Protein AF-A0A7V3CWV6-F1 (afdb_monomer_lite)

Structure (mmCIF, N/CA/C/O backbone):
data_AF-A0A7V3CWV6-F1
#
_entry.id   AF-A0A7V3CWV6-F1
#
loop_
_atom_site.group_PDB
_atom_site.id
_atom_site.type_symbol
_atom_site.label_atom_id
_atom_site.label_alt_id
_atom_site.label_comp_id
_atom_site.label_asym_id
_atom_site.label_entity_id
_atom_site.label_seq_id
_atom_site.pdbx_PDB_ins_code
_atom_site.Cartn_x
_atom_site.Cartn_y
_atom_site.Cartn_z
_atom_site.occupancy
_atom_site.B_iso_or_equiv
_atom_site.auth_seq_id
_atom_site.auth_comp_id
_atom_site.auth_asym_id
_atom_site.auth_atom_id
_atom_site.pdbx_PDB_model_num
ATOM 1 N N . MET A 1 1 ? 64.784 -1.567 -87.721 1.00 56.53 1 MET A N 1
ATOM 2 C CA . MET A 1 1 ? 63.559 -1.053 -87.081 1.00 56.53 1 MET A CA 1
ATOM 3 C C . MET A 1 1 ? 63.500 0.438 -87.357 1.00 56.53 1 MET A C 1
ATOM 5 O O . MET A 1 1 ? 64.449 1.144 -87.035 1.00 56.53 1 MET A O 1
ATOM 9 N N . THR A 1 2 ? 62.492 0.888 -88.091 1.00 73.44 2 THR A N 1
ATOM 10 C CA . THR A 1 2 ? 62.389 2.270 -88.594 1.00 73.44 2 THR A CA 1
ATOM 11 C C . THR A 1 2 ? 61.976 3.202 -87.450 1.00 73.44 2 THR A C 1
ATOM 13 O O . THR A 1 2 ? 61.124 2.817 -86.656 1.00 73.44 2 THR A O 1
ATOM 16 N N . LYS A 1 3 ? 62.540 4.421 -87.343 1.00 75.94 3 LYS A N 1
ATOM 17 C CA . LYS A 1 3 ? 62.221 5.402 -86.268 1.00 75.94 3 LYS A CA 1
ATOM 18 C C . LYS A 1 3 ? 60.712 5.566 -86.016 1.00 75.94 3 LYS A C 1
ATOM 20 O O . LYS A 1 3 ? 60.284 5.660 -84.873 1.00 75.94 3 LYS A O 1
ATOM 25 N N . PHE A 1 4 ? 59.925 5.498 -87.084 1.00 79.19 4 PHE A N 1
ATOM 26 C CA . PHE A 1 4 ? 58.465 5.544 -87.068 1.00 79.19 4 PHE A CA 1
ATOM 27 C C . PHE A 1 4 ? 57.796 4.430 -86.231 1.00 79.19 4 PHE A C 1
ATOM 29 O O . PHE A 1 4 ? 56.793 4.665 -85.563 1.00 79.19 4 PHE A O 1
ATOM 36 N N . GLU A 1 5 ? 58.351 3.215 -86.220 1.00 80.38 5 GLU A N 1
ATOM 37 C CA . GLU A 1 5 ? 57.793 2.086 -85.458 1.00 80.38 5 GLU A CA 1
ATOM 38 C C . GLU A 1 5 ? 58.027 2.228 -83.951 1.00 80.38 5 GLU A C 1
ATOM 40 O O . GLU A 1 5 ? 57.215 1.764 -83.152 1.00 80.38 5 GLU A O 1
ATOM 45 N N . VAL A 1 6 ? 59.141 2.850 -83.556 1.00 81.88 6 VAL A N 1
ATOM 46 C CA . VAL A 1 6 ? 59.466 3.102 -82.145 1.00 81.88 6 VAL A CA 1
ATOM 47 C C . VAL A 1 6 ? 58.524 4.163 -81.585 1.00 81.88 6 VAL A C 1
ATOM 49 O O . VAL A 1 6 ? 57.912 3.946 -80.545 1.00 81.88 6 VAL A O 1
ATOM 52 N N . GLU A 1 7 ? 58.310 5.244 -82.332 1.00 84.00 7 GLU A N 1
ATOM 53 C CA . GLU A 1 7 ? 57.416 6.336 -81.943 1.00 84.00 7 GLU A CA 1
ATOM 54 C C . GLU A 1 7 ? 55.949 5.877 -81.822 1.00 84.00 7 GLU A C 1
ATOM 56 O O . GLU A 1 7 ? 55.270 6.202 -80.846 1.00 84.00 7 GLU A O 1
ATOM 61 N N . GLN A 1 8 ? 55.473 5.014 -82.733 1.00 87.00 8 GLN A N 1
ATOM 62 C CA . GLN A 1 8 ? 54.153 4.383 -82.593 1.00 87.00 8 GLN A CA 1
ATOM 63 C C . GLN A 1 8 ? 54.043 3.485 -81.354 1.00 87.00 8 GLN A C 1
ATOM 65 O O . GLN A 1 8 ? 53.013 3.487 -80.675 1.00 87.00 8 GLN A O 1
ATOM 70 N N . LYS A 1 9 ? 55.079 2.694 -81.052 1.00 85.19 9 LYS A N 1
ATOM 71 C CA . LYS A 1 9 ? 55.080 1.814 -79.874 1.00 85.19 9 LYS A CA 1
ATOM 72 C C . LYS A 1 9 ? 55.099 2.615 -78.577 1.00 85.19 9 LYS A C 1
ATOM 74 O O . LYS A 1 9 ? 54.356 2.276 -77.661 1.00 85.19 9 LYS A O 1
ATOM 79 N N . GLU A 1 10 ? 55.874 3.691 -78.515 1.00 87.94 10 GLU A N 1
ATOM 80 C CA . GLU A 1 10 ? 55.900 4.603 -77.368 1.00 87.94 10 GLU A CA 1
ATOM 81 C C . GLU A 1 10 ? 54.558 5.316 -77.170 1.00 87.94 10 GLU A C 1
ATOM 83 O O . GLU A 1 10 ? 54.063 5.391 -76.044 1.00 87.94 10 GLU A O 1
ATOM 88 N N . GLY A 1 11 ? 53.922 5.775 -78.253 1.00 86.56 11 GLY A N 1
ATOM 89 C CA . GLY A 1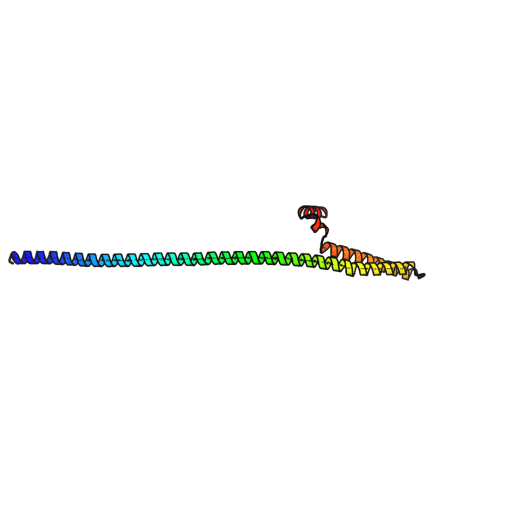 11 ? 52.571 6.339 -78.204 1.00 86.56 11 GLY A CA 1
ATOM 90 C C . GLY A 1 11 ? 51.538 5.333 -77.690 1.00 86.56 11 GLY A C 1
ATOM 91 O O . GLY A 1 11 ? 50.720 5.662 -76.832 1.00 86.56 11 GLY A O 1
ATOM 92 N N . ARG A 1 12 ? 51.621 4.076 -78.141 1.00 88.81 12 ARG A N 1
ATOM 93 C CA . ARG A 1 12 ? 50.729 2.997 -77.699 1.00 88.81 12 ARG A CA 1
ATOM 94 C C . ARG A 1 12 ? 50.952 2.610 -76.235 1.00 88.81 12 ARG A C 1
ATOM 96 O O . ARG A 1 12 ? 49.977 2.370 -75.536 1.00 88.81 12 ARG A O 1
ATOM 103 N N . ILE A 1 13 ? 52.194 2.590 -75.748 1.00 88.31 13 ILE A N 1
ATOM 104 C CA . ILE A 1 13 ? 52.500 2.349 -74.326 1.00 88.31 13 ILE A CA 1
ATOM 105 C C . ILE A 1 13 ? 51.919 3.468 -73.457 1.00 88.31 13 ILE A C 1
ATOM 107 O O . ILE A 1 13 ? 51.239 3.180 -72.477 1.00 88.31 13 ILE A O 1
ATOM 111 N N . LYS A 1 14 ? 52.103 4.734 -73.852 1.00 89.38 14 LYS A N 1
ATOM 112 C CA . LYS A 1 14 ? 51.522 5.883 -73.138 1.00 89.38 14 LYS A CA 1
ATOM 113 C C . LYS A 1 14 ? 49.993 5.839 -73.117 1.00 89.38 14 LYS A C 1
ATOM 115 O O . LYS A 1 14 ? 49.391 6.143 -72.089 1.00 89.38 14 LYS A O 1
ATOM 120 N N . LEU A 1 15 ? 49.368 5.435 -74.224 1.00 87.81 15 LEU A N 1
ATOM 121 C CA . LEU A 1 15 ? 47.918 5.261 -74.297 1.00 87.81 15 LEU A CA 1
ATOM 122 C C . LEU A 1 15 ? 47.442 4.149 -73.352 1.00 87.81 15 LEU A C 1
ATOM 124 O O . LEU A 1 15 ? 46.548 4.381 -72.546 1.00 87.81 15 LEU A O 1
ATOM 128 N N . LEU A 1 16 ? 48.098 2.985 -73.379 1.00 88.31 16 LEU A N 1
ATOM 129 C CA . LEU A 1 16 ? 47.789 1.861 -72.489 1.00 88.31 16 LEU A CA 1
ATOM 130 C C . LEU A 1 16 ? 47.987 2.223 -71.007 1.00 88.31 16 LEU A C 1
ATOM 132 O O . LEU A 1 16 ? 47.192 1.826 -70.156 1.00 88.31 16 LEU A O 1
ATOM 136 N N . GLU A 1 17 ? 49.020 3.001 -70.673 1.00 92.00 17 GLU A N 1
ATOM 137 C CA . GLU A 1 17 ? 49.220 3.525 -69.317 1.00 92.00 17 GLU A CA 1
ATOM 138 C C . GLU A 1 17 ? 48.115 4.505 -68.905 1.00 92.00 17 GLU A C 1
ATOM 140 O O . GLU A 1 17 ? 47.678 4.488 -67.752 1.00 92.00 17 GLU A O 1
ATOM 145 N N . SER A 1 18 ? 47.643 5.342 -69.831 1.00 85.50 18 SER A N 1
ATOM 146 C CA . SER A 1 18 ? 46.533 6.267 -69.595 1.00 85.50 18 SER A CA 1
ATOM 147 C C . SER A 1 18 ? 45.212 5.523 -69.379 1.00 85.50 18 SER A C 1
ATOM 149 O O . SER A 1 18 ? 44.522 5.811 -68.402 1.00 85.50 18 SER A O 1
ATOM 151 N N . GLU A 1 19 ? 44.896 4.524 -70.207 1.00 90.25 19 GLU A N 1
ATOM 152 C CA . GLU A 1 19 ? 43.710 3.665 -70.065 1.00 90.25 19 GLU A CA 1
ATOM 153 C C . GLU A 1 19 ? 43.731 2.869 -68.754 1.00 90.25 19 GLU A C 1
ATOM 155 O O . GLU A 1 19 ? 42.720 2.781 -68.051 1.00 90.25 19 GLU A O 1
ATOM 160 N N . LYS A 1 20 ? 44.899 2.337 -68.368 1.00 88.81 20 LYS A N 1
ATOM 161 C CA . LYS A 1 20 ? 45.067 1.626 -67.094 1.00 88.81 20 LYS A CA 1
ATOM 162 C C . LYS A 1 20 ? 44.853 2.552 -65.895 1.00 88.81 20 LYS A C 1
ATOM 164 O O . LYS A 1 20 ? 44.194 2.151 -64.940 1.00 88.81 20 LYS A O 1
ATOM 169 N N . LYS A 1 21 ? 45.367 3.789 -65.940 1.00 88.56 21 LYS A N 1
ATOM 170 C CA . LYS A 1 21 ? 45.137 4.806 -64.894 1.00 88.56 21 LYS A CA 1
ATOM 171 C C . LYS A 1 21 ? 43.665 5.206 -64.797 1.00 88.56 21 LYS A C 1
ATOM 173 O O . LYS A 1 21 ? 43.158 5.307 -63.686 1.00 88.56 21 LYS A O 1
ATOM 178 N N . LEU A 1 22 ? 42.986 5.387 -65.932 1.00 86.31 22 LEU A N 1
ATOM 179 C CA . LEU A 1 22 ? 41.543 5.650 -65.990 1.00 86.31 22 LEU A CA 1
ATOM 180 C C . LEU A 1 22 ? 40.743 4.503 -65.355 1.00 86.31 22 LEU A C 1
ATOM 182 O O . LEU A 1 22 ? 39.957 4.736 -64.442 1.00 86.31 22 LEU A O 1
ATOM 186 N N . THR A 1 23 ? 41.027 3.258 -65.746 1.00 87.88 23 THR A N 1
ATOM 187 C CA . THR A 1 23 ? 40.350 2.060 -65.216 1.00 87.88 23 THR A CA 1
ATOM 188 C C . THR A 1 23 ? 40.598 1.872 -63.714 1.00 87.88 23 THR A C 1
ATOM 190 O O . THR A 1 23 ? 39.684 1.529 -62.963 1.00 87.88 23 THR A O 1
ATOM 193 N N . GLN A 1 24 ? 41.827 2.126 -63.250 1.00 90.62 24 GLN A N 1
ATOM 194 C CA . GLN A 1 24 ? 42.175 2.056 -61.829 1.00 90.62 24 GLN A CA 1
ATOM 195 C C . GLN A 1 24 ? 41.451 3.144 -61.021 1.00 90.62 24 GLN A C 1
ATOM 197 O O . GLN A 1 24 ? 40.858 2.842 -59.989 1.00 90.62 24 GLN A O 1
ATOM 202 N N . ALA A 1 25 ? 41.428 4.385 -61.518 1.00 85.56 25 ALA A N 1
ATOM 203 C CA . ALA A 1 25 ? 40.733 5.492 -60.864 1.00 85.56 25 ALA A CA 1
ATOM 204 C C . ALA A 1 25 ? 39.212 5.261 -60.778 1.00 85.56 25 ALA A C 1
ATOM 206 O O . ALA A 1 25 ? 38.580 5.616 -59.782 1.00 85.56 25 ALA A O 1
ATOM 207 N N . GLU A 1 26 ? 38.605 4.631 -61.787 1.00 90.56 26 GLU A N 1
ATOM 208 C CA . GLU A 1 26 ? 37.196 4.222 -61.744 1.00 90.56 26 GLU A CA 1
ATOM 209 C C . GLU A 1 26 ? 36.929 3.124 -60.705 1.00 90.56 26 GLU A C 1
ATOM 211 O O . GLU A 1 26 ? 35.916 3.172 -59.998 1.00 90.56 26 GLU A O 1
ATOM 216 N N . ALA A 1 27 ? 37.828 2.142 -60.588 1.00 87.75 27 ALA A N 1
ATOM 217 C CA . ALA A 1 27 ? 37.732 1.087 -59.582 1.00 87.75 27 ALA A CA 1
ATOM 218 C C . ALA A 1 27 ? 37.848 1.650 -58.155 1.00 87.75 27 ALA A C 1
ATOM 220 O O . ALA A 1 27 ? 37.040 1.297 -57.289 1.00 87.75 27 ALA A O 1
ATOM 221 N N . ASP A 1 28 ? 38.784 2.575 -57.931 1.00 89.50 28 ASP A N 1
ATOM 222 C CA . ASP A 1 28 ? 38.990 3.236 -56.640 1.00 89.50 28 ASP A CA 1
ATOM 223 C C . ASP A 1 28 ? 37.783 4.113 -56.261 1.00 89.50 28 ASP A C 1
ATOM 225 O O . ASP A 1 28 ? 37.298 4.046 -55.130 1.00 89.50 28 ASP A O 1
ATOM 229 N N . ASN A 1 29 ? 37.204 4.851 -57.217 1.00 89.31 29 ASN A N 1
ATOM 230 C CA . ASN A 1 29 ? 35.975 5.624 -56.998 1.00 89.31 29 ASN A CA 1
ATOM 231 C C . ASN A 1 29 ? 34.772 4.737 -56.636 1.00 89.31 29 ASN A C 1
ATOM 233 O O . ASN A 1 29 ? 34.022 5.062 -55.712 1.00 89.31 29 ASN A O 1
ATOM 237 N N . LYS A 1 30 ? 34.594 3.587 -57.304 1.00 92.25 30 LYS A N 1
ATOM 238 C CA . LYS A 1 30 ? 33.543 2.612 -56.950 1.00 92.25 30 LYS A CA 1
ATOM 239 C C . LYS A 1 30 ? 33.761 2.021 -55.554 1.00 92.25 30 LYS A C 1
ATOM 241 O O . LYS A 1 30 ? 32.799 1.835 -54.806 1.00 92.25 30 LYS A O 1
ATOM 246 N N . ALA A 1 31 ? 35.011 1.740 -55.182 1.00 90.00 31 ALA A N 1
ATOM 247 C CA . ALA A 1 31 ? 35.351 1.251 -53.848 1.00 90.00 31 ALA A CA 1
ATOM 248 C C . ALA A 1 31 ? 35.077 2.306 -52.760 1.00 90.00 31 ALA A C 1
ATOM 250 O O . ALA A 1 31 ? 34.498 1.968 -51.724 1.00 90.00 31 ALA A O 1
ATOM 251 N N . LEU A 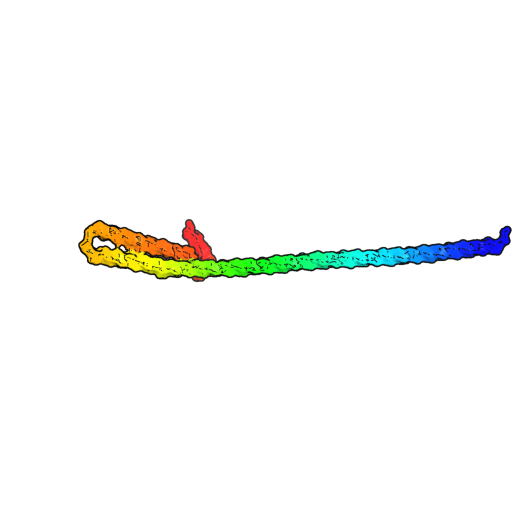1 32 ? 35.420 3.575 -53.014 1.00 89.69 32 LEU A N 1
ATOM 252 C CA . LEU A 1 32 ? 35.107 4.704 -52.133 1.00 89.69 32 LEU A CA 1
ATOM 253 C C . LEU A 1 32 ? 33.593 4.863 -51.944 1.00 89.69 32 LEU A C 1
ATOM 255 O O . LEU A 1 32 ? 33.126 4.909 -50.806 1.00 89.69 32 LEU A O 1
ATOM 259 N N . GLN A 1 33 ? 32.815 4.858 -53.033 1.00 92.00 33 GLN A N 1
ATOM 260 C CA . GLN A 1 33 ? 31.350 4.942 -52.968 1.00 92.00 33 GLN A CA 1
ATOM 261 C C . GLN A 1 33 ? 30.738 3.794 -52.154 1.00 92.00 33 GLN A C 1
ATOM 263 O O . GLN A 1 33 ? 29.902 4.033 -51.283 1.00 92.00 33 GLN A O 1
ATOM 268 N N . ARG A 1 34 ? 31.188 2.550 -52.374 1.00 92.69 34 ARG A N 1
ATOM 269 C CA . ARG A 1 34 ? 30.721 1.383 -51.609 1.00 92.69 34 ARG A CA 1
ATOM 270 C C . ARG A 1 34 ? 30.994 1.535 -50.111 1.00 92.69 34 ARG A C 1
ATOM 272 O O . ARG A 1 34 ? 30.104 1.281 -49.303 1.00 92.69 34 ARG A O 1
ATOM 279 N N . ASN A 1 35 ? 32.203 1.945 -49.732 1.00 93.94 35 ASN A N 1
ATOM 280 C CA . ASN A 1 35 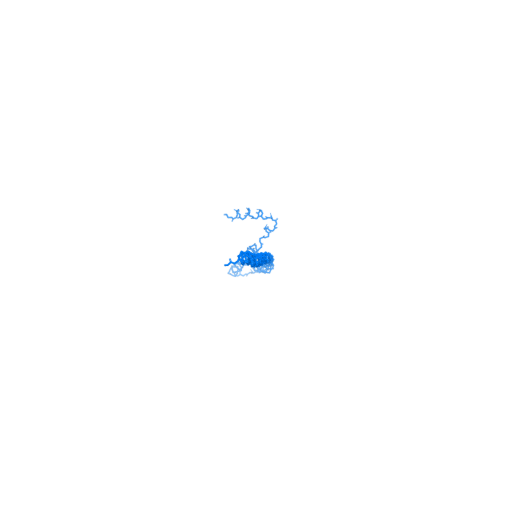? 32.579 2.081 -48.324 1.00 93.94 35 ASN A CA 1
ATOM 281 C C . ASN A 1 35 ? 31.798 3.211 -47.631 1.00 93.94 35 ASN A C 1
ATOM 283 O O . ASN A 1 35 ? 31.387 3.039 -46.485 1.00 93.94 35 ASN A O 1
ATOM 287 N N . ILE A 1 36 ? 31.532 4.322 -48.331 1.00 96.19 36 ILE A N 1
ATOM 288 C CA . ILE A 1 36 ? 30.673 5.405 -47.826 1.00 96.19 36 ILE A CA 1
ATOM 289 C C . ILE A 1 36 ? 29.256 4.885 -47.557 1.00 96.19 36 ILE A C 1
ATOM 291 O O . ILE A 1 36 ? 28.716 5.125 -46.479 1.00 96.19 36 ILE A O 1
ATOM 295 N N . ILE A 1 37 ? 28.670 4.129 -48.492 1.00 96.25 37 ILE A N 1
ATOM 296 C CA . ILE A 1 37 ? 27.326 3.553 -48.326 1.00 96.25 37 ILE A CA 1
ATOM 297 C C . ILE A 1 37 ? 27.283 2.601 -47.124 1.00 96.25 37 ILE A C 1
ATOM 299 O O . ILE A 1 37 ? 26.380 2.706 -46.296 1.00 96.25 37 ILE A O 1
ATOM 303 N N . ILE A 1 38 ? 28.270 1.710 -46.986 1.00 97.06 38 ILE A N 1
ATOM 304 C CA . ILE A 1 38 ? 28.362 0.794 -45.839 1.00 97.06 38 ILE A CA 1
ATOM 305 C C . ILE A 1 38 ? 28.482 1.582 -44.529 1.00 97.06 38 ILE A C 1
ATOM 307 O O . ILE A 1 38 ? 27.768 1.287 -43.573 1.00 97.06 38 ILE A O 1
ATOM 311 N N . GLY A 1 39 ? 29.331 2.613 -44.488 1.00 96.44 39 GLY A N 1
ATOM 312 C CA . GLY A 1 39 ? 29.482 3.476 -43.318 1.00 96.44 39 GLY A CA 1
ATOM 313 C C . GLY A 1 39 ? 28.172 4.160 -42.921 1.00 96.44 39 GLY A C 1
ATOM 314 O O . GLY A 1 39 ? 27.782 4.107 -41.756 1.00 96.44 39 GLY A O 1
ATOM 315 N N . LEU A 1 40 ? 27.446 4.732 -43.887 1.00 97.44 40 LEU A N 1
ATOM 316 C CA . LEU A 1 40 ? 26.140 5.356 -43.645 1.00 97.44 40 LEU A CA 1
ATOM 317 C C . LEU A 1 40 ? 25.110 4.350 -43.119 1.00 97.44 40 LEU A C 1
ATOM 319 O O . LEU A 1 40 ? 24.398 4.655 -42.164 1.00 97.44 40 LEU A O 1
ATOM 323 N N . LEU A 1 41 ? 25.060 3.140 -43.685 1.00 97.62 41 LEU A N 1
ATOM 324 C CA . LEU A 1 41 ? 24.168 2.079 -43.209 1.00 97.62 41 LEU A CA 1
ATOM 325 C C . LEU A 1 41 ? 24.472 1.681 -41.761 1.00 97.62 41 LEU A C 1
ATOM 327 O O . LEU A 1 41 ? 23.546 1.524 -40.967 1.00 97.62 41 LEU A O 1
ATOM 331 N N . VAL A 1 42 ? 25.752 1.570 -41.395 1.00 97.81 42 VAL A N 1
ATOM 332 C CA . VAL A 1 42 ? 26.170 1.265 -40.018 1.00 97.81 42 VAL A CA 1
ATOM 333 C C . VAL A 1 42 ? 25.753 2.379 -39.057 1.00 97.81 42 VAL A C 1
ATOM 335 O O . VAL A 1 42 ? 25.218 2.090 -37.987 1.00 97.81 42 VAL A O 1
ATOM 338 N N . VAL A 1 43 ? 25.933 3.646 -39.439 1.00 97.81 43 VAL A N 1
ATOM 339 C CA . VAL A 1 43 ? 25.525 4.796 -38.614 1.00 97.81 43 VAL A CA 1
ATOM 340 C C . VAL A 1 43 ? 24.008 4.825 -38.416 1.00 97.81 43 VAL A C 1
ATOM 342 O O . VAL A 1 43 ? 23.542 5.004 -37.290 1.00 97.81 43 VAL A O 1
ATOM 345 N N . ILE A 1 44 ? 23.228 4.594 -39.476 1.00 98.00 44 ILE A N 1
ATOM 346 C CA . ILE A 1 44 ? 21.761 4.538 -39.399 1.00 98.00 44 ILE A CA 1
ATOM 347 C C . ILE A 1 44 ? 21.312 3.376 -38.506 1.00 98.00 44 ILE A C 1
ATOM 349 O O . ILE A 1 44 ? 20.461 3.566 -37.636 1.00 98.00 44 ILE A O 1
ATOM 353 N N . ALA A 1 45 ? 21.902 2.190 -38.672 1.00 97.56 45 ALA A N 1
ATOM 354 C CA . ALA A 1 45 ? 21.586 1.026 -37.851 1.00 97.56 45 ALA A CA 1
ATOM 355 C C . ALA A 1 45 ? 21.910 1.269 -36.367 1.00 97.56 45 ALA A C 1
ATOM 357 O O . ALA A 1 45 ? 21.094 0.951 -35.501 1.00 97.56 45 ALA A O 1
ATOM 358 N N . ALA A 1 46 ? 23.056 1.887 -36.068 1.00 97.38 46 ALA A N 1
ATOM 359 C CA . ALA A 1 46 ? 23.442 2.247 -34.706 1.00 97.38 46 ALA A CA 1
ATOM 360 C C . ALA A 1 46 ? 22.486 3.283 -34.091 1.00 97.38 46 ALA A C 1
ATOM 362 O O . ALA A 1 46 ? 22.056 3.121 -32.948 1.00 97.38 46 ALA A O 1
ATOM 363 N N . ALA A 1 47 ? 22.096 4.310 -34.852 1.00 97.19 47 ALA A N 1
ATOM 364 C CA . ALA A 1 47 ? 21.127 5.310 -34.410 1.00 97.19 47 ALA A CA 1
ATOM 365 C C . ALA A 1 47 ? 19.750 4.686 -34.132 1.00 97.19 47 ALA A C 1
ATOM 367 O O . ALA A 1 47 ? 19.137 4.970 -33.101 1.00 97.19 47 ALA A O 1
ATOM 368 N N . PHE A 1 48 ? 19.288 3.788 -35.007 1.00 97.19 48 PHE A N 1
ATOM 369 C CA . PHE A 1 48 ? 18.030 3.068 -34.826 1.00 97.19 48 PHE A CA 1
ATOM 370 C C . PHE A 1 48 ? 18.068 2.147 -33.601 1.00 97.19 48 PHE A C 1
ATOM 372 O O . PHE A 1 48 ? 17.134 2.147 -32.800 1.00 97.19 48 PHE A O 1
ATOM 379 N N . ALA A 1 49 ? 19.164 1.409 -33.405 1.00 96.25 49 ALA A N 1
ATOM 380 C CA . ALA A 1 49 ? 19.358 0.573 -32.225 1.00 96.25 49 ALA A CA 1
ATOM 381 C C . ALA A 1 49 ? 19.352 1.412 -30.936 1.00 96.25 49 ALA A C 1
ATOM 383 O O . ALA A 1 49 ? 18.635 1.080 -29.993 1.00 96.25 49 ALA A O 1
ATOM 384 N N . ALA A 1 50 ? 20.076 2.535 -30.910 1.00 95.75 50 ALA A N 1
ATOM 385 C CA . ALA A 1 50 ? 20.095 3.451 -29.772 1.00 95.75 50 ALA A CA 1
ATOM 386 C C . ALA A 1 50 ? 18.704 4.040 -29.479 1.00 95.75 50 ALA A C 1
ATOM 388 O O . ALA A 1 50 ? 18.280 4.080 -28.322 1.00 95.75 50 ALA A O 1
ATOM 389 N N . TYR A 1 51 ? 17.969 4.448 -30.518 1.00 96.06 51 TYR A N 1
ATOM 390 C CA . TYR A 1 51 ? 16.585 4.911 -30.403 1.00 96.06 51 TYR A CA 1
ATOM 391 C C . TYR A 1 51 ? 15.675 3.828 -29.808 1.00 96.06 51 TYR A C 1
ATOM 393 O O . TYR A 1 51 ? 14.923 4.089 -28.867 1.00 96.06 51 TYR A O 1
ATOM 401 N N . TYR A 1 52 ? 15.779 2.595 -30.305 1.00 95.44 52 TYR A N 1
ATOM 402 C CA . TYR A 1 52 ? 14.964 1.473 -29.850 1.00 95.44 52 TYR A CA 1
ATOM 403 C C . TYR A 1 52 ? 15.264 1.078 -28.394 1.00 95.44 52 TYR A C 1
ATOM 405 O O . TYR A 1 52 ? 14.339 0.819 -27.621 1.00 95.44 52 TYR A O 1
ATOM 413 N N . ILE A 1 53 ? 16.541 1.082 -27.992 1.00 93.62 53 ILE A N 1
ATOM 414 C CA . ILE A 1 53 ? 16.963 0.826 -26.606 1.00 93.62 53 ILE A CA 1
ATOM 415 C C . ILE A 1 53 ? 16.401 1.905 -25.674 1.00 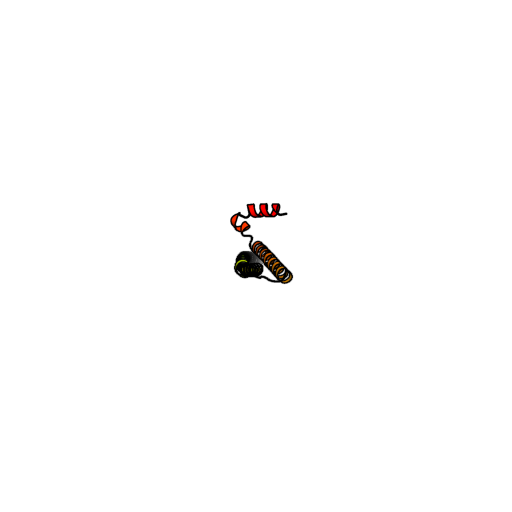93.62 53 ILE A C 1
ATOM 417 O O . ILE A 1 53 ? 15.719 1.573 -24.703 1.00 93.62 53 ILE A O 1
ATOM 421 N N . ARG A 1 54 ? 16.589 3.190 -26.007 1.00 93.50 54 ARG A N 1
ATOM 422 C CA . ARG A 1 54 ? 16.064 4.308 -25.203 1.00 93.50 54 ARG A CA 1
ATOM 423 C C . ARG A 1 54 ? 14.545 4.285 -25.081 1.00 93.50 54 ARG A C 1
ATOM 425 O O . ARG A 1 54 ? 14.008 4.515 -24.001 1.00 93.50 54 ARG A O 1
ATOM 432 N N . SER A 1 55 ? 13.842 3.956 -26.164 1.00 91.88 55 SER A N 1
ATOM 433 C CA . SER A 1 55 ? 12.380 3.846 -26.150 1.00 91.88 55 SER A CA 1
ATOM 434 C C . SER A 1 55 ? 11.887 2.793 -25.146 1.00 91.88 55 SER A C 1
ATOM 436 O O . SER A 1 55 ? 10.870 2.998 -24.482 1.00 91.88 55 SER A O 1
ATOM 438 N N . LYS A 1 56 ? 12.617 1.682 -24.971 1.00 90.75 56 LYS A N 1
ATOM 439 C CA . LYS A 1 56 ? 12.274 0.656 -23.973 1.00 90.75 56 LYS A CA 1
ATOM 440 C C . LYS A 1 56 ? 12.491 1.123 -22.536 1.00 90.75 56 LYS A C 1
ATOM 442 O O . LYS A 1 56 ? 11.693 0.764 -21.674 1.00 90.75 56 LYS A O 1
ATOM 447 N N . GLU A 1 57 ? 13.545 1.886 -22.265 1.00 89.75 57 GLU A N 1
ATOM 448 C CA . GLU A 1 57 ? 13.834 2.389 -20.915 1.00 89.75 57 GLU A CA 1
ATOM 449 C C . GLU A 1 57 ? 12.754 3.355 -20.428 1.00 89.75 57 GLU A C 1
ATOM 451 O O . GLU A 1 57 ? 12.256 3.201 -19.314 1.00 89.75 57 GLU A O 1
ATOM 456 N N . ILE A 1 58 ? 12.309 4.273 -21.291 1.00 89.75 58 ILE A N 1
ATOM 457 C CA . ILE A 1 58 ? 11.250 5.237 -20.957 1.00 89.75 58 ILE A CA 1
ATOM 458 C C . ILE A 1 58 ? 9.947 4.513 -20.596 1.00 89.75 58 ILE A C 1
ATOM 460 O O . ILE A 1 58 ? 9.354 4.797 -19.558 1.00 89.75 58 ILE A O 1
ATOM 464 N N . LYS A 1 59 ? 9.543 3.511 -21.391 1.00 89.62 59 LYS A N 1
ATOM 465 C CA . LYS A 1 59 ? 8.336 2.715 -21.106 1.00 89.62 59 LYS A CA 1
ATOM 466 C C . LYS A 1 59 ? 8.426 1.962 -19.779 1.00 89.62 59 LYS A C 1
ATOM 468 O O . LYS A 1 59 ? 7.430 1.848 -19.074 1.00 89.62 59 LYS A O 1
ATOM 473 N N . LYS A 1 60 ? 9.605 1.439 -19.421 1.00 89.62 60 LYS A N 1
ATOM 474 C CA . LYS A 1 60 ? 9.805 0.761 -18.128 1.00 89.62 60 LYS A CA 1
ATOM 475 C C . LYS A 1 60 ? 9.633 1.722 -16.956 1.00 89.62 60 LYS A C 1
ATOM 477 O O . LYS A 1 60 ? 8.985 1.356 -15.982 1.00 89.62 60 LYS A O 1
ATOM 482 N N . ILE A 1 61 ? 10.194 2.928 -17.061 1.00 89.62 61 ILE A N 1
ATOM 483 C CA . ILE A 1 61 ? 10.069 3.962 -16.027 1.00 89.62 61 ILE A CA 1
ATOM 484 C C . ILE A 1 61 ? 8.603 4.372 -15.868 1.00 89.62 61 ILE A C 1
ATOM 486 O O . ILE A 1 61 ? 8.112 4.438 -14.746 1.00 89.62 61 ILE A O 1
ATOM 490 N N . GLU A 1 62 ? 7.886 4.578 -16.972 1.00 90.88 62 GLU A N 1
ATOM 491 C CA . GLU A 1 62 ? 6.467 4.941 -16.949 1.00 90.88 62 GLU A CA 1
ATOM 492 C C . GLU A 1 62 ? 5.600 3.857 -16.287 1.00 90.88 62 GLU A C 1
ATOM 494 O O . GLU A 1 62 ? 4.794 4.158 -15.406 1.00 90.88 62 GLU A O 1
ATOM 499 N N . ILE A 1 63 ? 5.813 2.583 -16.641 1.00 90.50 63 ILE A N 1
ATOM 500 C CA . ILE A 1 63 ? 5.110 1.451 -16.018 1.00 90.50 63 ILE A CA 1
ATOM 501 C C . ILE A 1 63 ? 5.433 1.363 -14.523 1.00 90.50 63 ILE A C 1
ATOM 503 O O . ILE A 1 63 ? 4.523 1.176 -13.716 1.00 90.50 63 ILE A O 1
ATOM 507 N N . ALA A 1 64 ? 6.705 1.518 -14.142 1.00 89.19 64 ALA A N 1
ATOM 508 C CA . ALA A 1 64 ? 7.120 1.482 -12.743 1.00 89.19 64 ALA A CA 1
ATOM 509 C C . ALA A 1 64 ? 6.454 2.606 -11.932 1.00 89.19 64 ALA A C 1
ATOM 511 O O . ALA A 1 64 ? 5.865 2.335 -10.890 1.00 89.19 64 ALA A O 1
ATOM 512 N N . GLN A 1 65 ? 6.455 3.837 -12.451 1.00 91.25 65 GLN A N 1
ATOM 513 C CA . GLN A 1 65 ? 5.797 4.983 -11.815 1.00 91.25 65 GLN A CA 1
ATOM 514 C C . GLN A 1 65 ? 4.279 4.802 -11.710 1.00 91.25 65 GLN A C 1
ATOM 516 O O . GLN A 1 65 ? 3.674 5.174 -10.704 1.00 91.25 65 GLN A O 1
ATOM 521 N N . HIS A 1 66 ? 3.640 4.246 -12.741 1.00 89.12 66 HIS A N 1
ATOM 522 C CA . HIS A 1 66 ? 2.204 3.986 -12.709 1.00 89.12 66 HIS A CA 1
ATOM 523 C C . HIS A 1 66 ? 1.851 2.906 -11.679 1.00 89.12 66 HIS A C 1
ATOM 525 O O . HIS A 1 66 ? 0.911 3.079 -10.903 1.00 89.12 66 HIS A O 1
ATOM 531 N N . SER A 1 67 ? 2.640 1.829 -11.627 1.00 88.88 67 SER A N 1
ATOM 532 C CA . SER A 1 67 ? 2.494 0.767 -10.630 1.00 88.88 67 SER A CA 1
ATOM 533 C C . SER A 1 67 ? 2.677 1.297 -9.210 1.00 88.88 67 SER A C 1
ATOM 535 O O . SER A 1 67 ? 1.895 0.956 -8.328 1.00 88.88 67 SER A O 1
ATOM 537 N N . GLU A 1 68 ? 3.679 2.149 -8.988 1.00 90.50 68 GLU A N 1
ATOM 538 C CA . GLU A 1 68 ? 3.951 2.755 -7.685 1.00 90.50 68 GLU A CA 1
ATOM 539 C C . GLU A 1 68 ? 2.778 3.630 -7.225 1.00 90.50 68 GLU A C 1
ATOM 541 O O . GLU A 1 68 ? 2.271 3.456 -6.118 1.00 90.50 68 GLU A O 1
ATOM 546 N N . LYS A 1 69 ? 2.266 4.507 -8.100 1.00 90.38 69 LYS A N 1
ATOM 547 C CA . LYS A 1 69 ? 1.087 5.336 -7.801 1.00 90.38 69 LYS A CA 1
ATOM 548 C C . LYS A 1 69 ? -0.134 4.492 -7.459 1.00 90.38 69 LYS A C 1
ATOM 550 O O . LYS A 1 69 ? -0.822 4.779 -6.484 1.00 90.38 69 LYS A O 1
ATOM 555 N N . LEU A 1 70 ? -0.394 3.443 -8.240 1.00 90.25 70 LEU A N 1
ATOM 556 C CA . LEU A 1 70 ? -1.526 2.555 -7.995 1.00 90.25 70 LEU A CA 1
ATOM 557 C C . LEU A 1 70 ? -1.385 1.837 -6.647 1.00 90.25 70 LEU A C 1
ATOM 559 O O . LEU A 1 70 ? -2.361 1.732 -5.905 1.00 90.25 70 LEU A O 1
ATOM 563 N N . GLN A 1 71 ? -0.172 1.397 -6.305 1.00 89.81 71 GLN A N 1
ATOM 564 C CA . GLN A 1 71 ? 0.123 0.769 -5.022 1.00 89.81 71 GLN A CA 1
ATOM 565 C C . GLN A 1 71 ? -0.060 1.742 -3.851 1.00 89.81 71 GLN A C 1
ATOM 567 O O . GLN A 1 71 ? -0.650 1.354 -2.841 1.00 89.81 71 GLN A O 1
ATOM 572 N N . MET A 1 72 ? 0.384 2.997 -3.984 1.00 88.25 72 MET A N 1
ATOM 573 C CA . MET A 1 72 ? 0.163 4.034 -2.968 1.00 88.25 72 MET A CA 1
ATOM 574 C C . MET A 1 72 ? -1.330 4.284 -2.754 1.00 88.25 72 MET A C 1
ATOM 576 O O . MET A 1 72 ? -1.815 4.133 -1.637 1.00 88.25 72 MET A O 1
ATOM 580 N N . THR A 1 73 ? -2.086 4.566 -3.820 1.00 91.31 73 THR A N 1
ATOM 581 C CA . THR A 1 73 ? -3.531 4.827 -3.722 1.00 91.31 73 THR A CA 1
ATOM 582 C C . THR A 1 73 ? -4.297 3.627 -3.166 1.00 91.31 73 THR A C 1
ATOM 584 O O . THR A 1 73 ? -5.221 3.790 -2.370 1.00 91.31 73 THR A O 1
ATOM 587 N N . PHE A 1 74 ? -3.921 2.406 -3.556 1.00 90.88 74 PHE A N 1
ATOM 588 C CA . PHE A 1 74 ? -4.514 1.196 -2.995 1.00 90.88 74 PHE A CA 1
ATOM 589 C C . PHE A 1 74 ? -4.223 1.066 -1.496 1.00 90.88 74 PHE A C 1
ATOM 591 O O . PHE A 1 74 ? -5.138 0.798 -0.721 1.00 90.88 74 PHE A O 1
ATOM 598 N N . SER A 1 75 ? -2.975 1.303 -1.086 1.00 86.56 75 SER A N 1
ATOM 599 C CA . SER A 1 75 ? -2.562 1.231 0.319 1.00 86.56 75 SER A CA 1
ATOM 600 C C . SER A 1 75 ? -3.281 2.280 1.169 1.00 86.56 75 SER A C 1
ATOM 602 O O . SER A 1 75 ? -3.809 1.951 2.226 1.00 86.56 75 SER A O 1
ATOM 604 N N . GLU A 1 76 ? -3.381 3.520 0.687 1.00 89.69 76 GLU A N 1
ATOM 605 C CA . GLU A 1 76 ? -4.133 4.593 1.350 1.00 89.69 76 GLU A CA 1
ATOM 606 C C . GLU A 1 76 ? -5.612 4.238 1.501 1.00 89.69 76 GLU A C 1
ATOM 608 O O . GLU A 1 76 ? -6.192 4.386 2.577 1.00 89.69 76 GLU A O 1
ATOM 613 N N . LYS A 1 77 ? -6.237 3.728 0.434 1.00 89.62 77 LYS A N 1
ATOM 614 C CA . LYS A 1 77 ? -7.639 3.311 0.475 1.00 89.62 77 LYS A CA 1
ATOM 615 C C . LYS A 1 77 ? -7.855 2.167 1.465 1.00 89.62 77 LYS A C 1
ATOM 617 O O . LYS A 1 77 ? -8.827 2.207 2.213 1.00 89.62 77 LYS A O 1
ATOM 622 N N . LEU A 1 78 ? -6.957 1.183 1.485 1.00 90.56 78 LEU A N 1
ATOM 623 C CA . LEU A 1 78 ? -7.020 0.051 2.406 1.00 90.56 78 LEU A CA 1
ATOM 624 C C . LEU A 1 78 ? -6.885 0.506 3.863 1.00 90.56 78 LEU A C 1
ATOM 626 O O . LEU A 1 78 ? -7.673 0.079 4.704 1.00 90.56 78 LEU A O 1
ATOM 630 N N . LEU A 1 79 ? -5.933 1.399 4.152 1.00 85.81 79 LEU A N 1
ATOM 631 C CA . LEU A 1 79 ? -5.751 1.971 5.486 1.00 85.81 79 LEU A CA 1
ATOM 632 C C . LEU A 1 79 ? -7.000 2.726 5.942 1.00 85.81 79 LEU A C 1
ATOM 634 O O . LEU A 1 79 ? -7.505 2.457 7.027 1.00 85.81 79 LEU A O 1
ATOM 638 N N . ASN A 1 80 ? -7.550 3.597 5.092 1.00 85.31 80 ASN A N 1
ATOM 639 C CA . ASN A 1 80 ? -8.773 4.338 5.406 1.00 85.31 80 ASN A CA 1
ATOM 640 C C . ASN A 1 80 ? -9.960 3.399 5.667 1.00 85.31 80 ASN A C 1
ATOM 642 O O . ASN A 1 80 ? -10.678 3.566 6.649 1.00 85.31 80 ASN A O 1
ATOM 646 N N . GLN A 1 81 ? -10.135 2.367 4.837 1.00 90.56 81 GLN A N 1
ATOM 647 C CA . GLN A 1 81 ? -11.176 1.359 5.048 1.00 90.56 81 GLN A CA 1
ATOM 648 C C . GLN A 1 81 ? -10.983 0.603 6.367 1.00 90.56 81 GLN A C 1
ATOM 650 O O . GLN A 1 81 ? -11.953 0.347 7.077 1.00 90.56 81 GLN A O 1
ATOM 655 N N . GLN A 1 82 ? -9.743 0.266 6.719 1.00 87.75 82 GLN A N 1
ATOM 656 C CA . GLN A 1 82 ? -9.440 -0.413 7.974 1.00 87.75 82 GLN A CA 1
ATOM 657 C C . GLN A 1 82 ? -9.684 0.491 9.191 1.00 87.75 82 GLN A C 1
ATOM 659 O O . GLN A 1 82 ? -10.163 0.012 10.219 1.00 87.75 82 GLN A O 1
ATOM 664 N N . GLU A 1 83 ? -9.387 1.788 9.094 1.00 88.31 83 GLU A N 1
ATOM 665 C CA . GLU A 1 83 ? -9.702 2.767 10.140 1.00 88.31 83 GLU A CA 1
ATOM 666 C C . GLU A 1 83 ? -11.210 2.945 10.335 1.00 88.31 83 GLU A C 1
ATOM 668 O O . GLU A 1 83 ? -11.685 2.969 11.475 1.00 88.31 83 GLU A O 1
ATOM 673 N N . ASP A 1 84 ? -11.966 3.043 9.241 1.00 87.56 84 ASP A N 1
ATOM 674 C CA . ASP A 1 84 ? -13.424 3.144 9.286 1.00 87.56 84 ASP A CA 1
ATOM 675 C C . ASP A 1 84 ? -14.047 1.882 9.891 1.00 87.56 84 ASP A C 1
ATOM 677 O O . ASP A 1 84 ? -14.937 1.979 10.739 1.00 87.56 84 ASP A O 1
ATOM 681 N N . GLU A 1 85 ? -13.528 0.704 9.544 1.00 90.94 85 GLU A N 1
ATOM 682 C CA . GLU A 1 85 ? -13.994 -0.561 10.109 1.00 90.94 85 GLU A CA 1
ATOM 683 C C . GLU A 1 85 ? -13.670 -0.673 11.602 1.00 90.94 85 GLU A C 1
ATOM 685 O O . GLU A 1 85 ? -14.533 -1.032 12.402 1.00 90.94 85 GLU A O 1
ATOM 690 N N . ARG A 1 86 ? -12.467 -0.270 12.027 1.00 89.19 86 ARG A N 1
ATOM 691 C CA . ARG A 1 86 ? -12.123 -0.192 13.457 1.00 89.19 86 ARG A CA 1
ATOM 692 C C . ARG A 1 86 ? -13.055 0.744 14.220 1.00 89.19 86 ARG A C 1
ATOM 694 O O . ARG A 1 86 ? -13.480 0.414 15.327 1.00 89.19 86 ARG A O 1
ATOM 701 N N . LYS A 1 87 ? -13.401 1.893 13.631 1.00 87.38 87 LYS A N 1
ATOM 702 C CA . LYS A 1 87 ? -14.363 2.838 14.211 1.00 87.38 87 LYS A CA 1
ATOM 703 C C . LYS A 1 87 ? -15.757 2.217 14.320 1.00 87.38 87 LYS A C 1
ATOM 705 O O . LYS A 1 87 ? -16.406 2.381 15.352 1.00 87.38 87 LYS A O 1
ATOM 710 N N . ARG A 1 88 ? -16.203 1.509 13.278 1.00 90.56 88 ARG A N 1
ATOM 711 C CA . ARG A 1 88 ? -17.493 0.809 13.245 1.00 90.56 88 ARG A CA 1
ATOM 712 C C . ARG A 1 88 ? -17.569 -0.253 14.341 1.00 90.56 88 ARG A C 1
ATOM 714 O O . ARG A 1 88 ? -18.510 -0.228 15.125 1.00 90.56 88 ARG A O 1
ATOM 721 N N . ILE A 1 89 ? -16.552 -1.112 14.450 1.00 91.62 89 ILE A N 1
ATOM 722 C CA . ILE A 1 89 ? -16.479 -2.172 15.467 1.00 91.62 89 ILE A CA 1
ATOM 723 C C . ILE A 1 89 ? -16.462 -1.573 16.878 1.00 91.62 89 ILE A C 1
ATOM 725 O O . ILE A 1 89 ? -17.188 -2.042 17.748 1.00 91.62 89 ILE A O 1
ATOM 729 N N . ALA A 1 90 ? -15.673 -0.522 17.122 1.00 88.69 90 ALA A N 1
ATOM 730 C CA . ALA A 1 90 ? -15.631 0.132 18.431 1.00 88.69 90 ALA A CA 1
ATOM 731 C C . ALA A 1 90 ? -17.006 0.686 18.853 1.00 88.69 90 ALA A C 1
ATOM 733 O O . ALA A 1 90 ? -17.403 0.525 20.008 1.00 88.69 90 ALA A O 1
ATOM 734 N N . ALA A 1 91 ? -17.739 1.305 17.920 1.00 87.25 91 ALA A N 1
ATOM 735 C CA . ALA A 1 91 ? -19.093 1.794 18.170 1.00 87.25 91 ALA A CA 1
ATOM 736 C C . ALA A 1 91 ? -20.075 0.640 18.433 1.00 87.25 91 ALA A C 1
ATOM 738 O O . ALA A 1 91 ? -20.810 0.668 19.414 1.00 87.25 91 ALA A O 1
ATOM 739 N N . GLU A 1 92 ? -20.033 -0.412 17.614 1.00 89.69 92 GLU A N 1
ATOM 740 C CA . GLU A 1 92 ? -20.907 -1.581 17.750 1.00 89.69 92 GLU A CA 1
ATOM 741 C C . GLU A 1 92 ? -20.676 -2.343 19.067 1.00 89.69 92 GLU A C 1
ATOM 743 O O . GLU A 1 92 ? -21.633 -2.786 19.705 1.00 89.69 92 GLU A O 1
ATOM 748 N N . LEU A 1 93 ? -19.424 -2.449 19.522 1.00 89.19 93 LEU A N 1
ATOM 749 C CA . LEU A 1 93 ? -19.084 -3.030 20.824 1.00 89.19 93 LEU A CA 1
ATOM 750 C C . LEU A 1 93 ? -19.638 -2.202 21.987 1.00 89.19 93 LEU A C 1
ATOM 752 O O . LEU A 1 93 ? -20.214 -2.761 22.921 1.00 89.19 93 LEU A O 1
ATOM 756 N N . HIS A 1 94 ? -19.472 -0.878 21.937 1.00 83.94 94 HIS A N 1
ATOM 757 C CA . HIS A 1 94 ? -19.980 0.014 22.976 1.00 83.94 94 HIS A CA 1
ATOM 758 C C . HIS A 1 94 ? -21.512 -0.024 23.051 1.00 83.94 94 HIS A C 1
ATOM 760 O O . HIS A 1 94 ? -22.077 -0.159 24.139 1.00 83.94 94 HIS A O 1
ATOM 766 N N . ASP A 1 95 ? -22.176 0.056 21.899 1.00 84.94 95 ASP A N 1
ATOM 767 C CA . ASP A 1 95 ? -23.627 0.193 21.835 1.00 84.94 95 ASP A CA 1
ATOM 768 C C . ASP A 1 95 ? -24.360 -1.137 22.022 1.00 84.94 95 ASP A C 1
ATOM 770 O O . ASP A 1 95 ? -25.401 -1.150 22.666 1.00 84.94 95 ASP A O 1
ATOM 774 N N . SER A 1 96 ? -23.836 -2.269 21.538 1.00 86.06 96 SER A N 1
ATOM 775 C CA . SER A 1 96 ? -24.495 -3.568 21.750 1.00 86.06 96 SER A CA 1
ATOM 776 C C . SER A 1 96 ? -24.052 -4.232 23.057 1.00 86.06 96 SER A C 1
ATOM 778 O O . SER A 1 96 ? -24.844 -4.395 23.985 1.00 86.06 96 SER A O 1
ATOM 780 N N . LEU A 1 97 ? -22.772 -4.594 23.165 1.00 87.00 97 LEU A N 1
ATOM 781 C CA . LEU A 1 97 ? -22.238 -5.358 24.291 1.00 87.00 97 LEU A CA 1
ATOM 782 C C . LEU A 1 97 ? -22.221 -4.524 25.573 1.00 87.00 97 LEU A C 1
ATOM 784 O O . LEU A 1 97 ? -22.676 -4.993 26.615 1.00 87.00 97 LEU A O 1
ATOM 788 N N . GLY A 1 98 ? -21.740 -3.280 25.492 1.00 85.75 98 GLY A N 1
ATOM 789 C CA . GLY A 1 98 ? -21.663 -2.381 26.643 1.00 85.75 98 GLY A CA 1
ATOM 790 C C . GLY A 1 98 ? -23.034 -2.084 27.256 1.00 85.75 98 GLY A C 1
ATOM 791 O O . GLY A 1 98 ? -23.192 -2.157 28.477 1.00 85.75 98 GLY A O 1
ATOM 792 N N . GLN A 1 99 ? -24.044 -1.807 26.424 1.00 85.62 99 GLN A N 1
ATOM 793 C CA . GLN A 1 99 ? -25.408 -1.546 26.898 1.00 85.62 99 GLN A CA 1
ATOM 794 C C . GLN A 1 99 ? -26.075 -2.806 27.465 1.00 85.62 99 GLN A C 1
ATOM 796 O O . GLN A 1 99 ? -26.667 -2.739 28.543 1.00 85.62 99 GLN A O 1
ATOM 801 N N . ASN A 1 100 ? -25.936 -3.962 26.806 1.00 87.44 100 ASN A N 1
ATOM 802 C CA . ASN A 1 100 ? -26.505 -5.223 27.295 1.00 87.44 100 ASN A CA 1
ATOM 803 C C . ASN A 1 100 ? -25.948 -5.606 28.672 1.00 87.44 100 ASN A C 1
ATOM 805 O O . ASN A 1 100 ? -26.708 -5.959 29.573 1.00 87.44 100 ASN A O 1
ATOM 809 N N . LEU A 1 101 ? -24.633 -5.483 28.867 1.00 90.38 101 LEU A N 1
ATOM 810 C CA .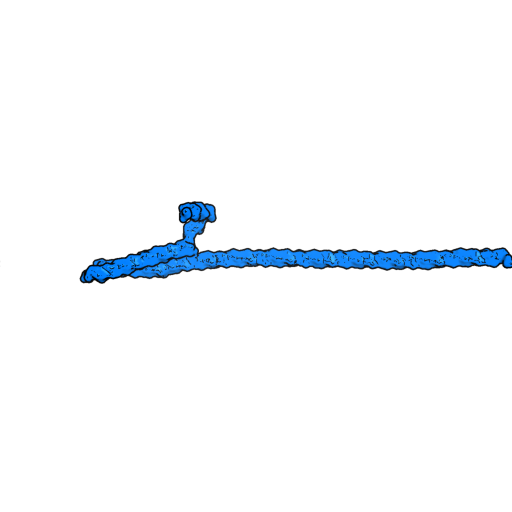 LEU A 1 101 ? -23.999 -5.770 30.155 1.00 90.38 101 LEU A CA 1
ATOM 811 C C . LEU A 1 101 ? -24.436 -4.785 31.248 1.00 90.38 101 LEU A C 1
ATOM 813 O O . LEU A 1 101 ? -24.633 -5.189 32.394 1.00 90.38 101 LEU A O 1
ATOM 817 N N . LEU A 1 102 ? -24.645 -3.511 30.901 1.00 86.19 102 LEU A N 1
ATOM 818 C CA . LEU A 1 102 ? -25.164 -2.512 31.835 1.00 86.19 102 LEU A CA 1
ATOM 819 C C . LEU A 1 102 ? -26.596 -2.838 32.283 1.00 86.19 102 LEU A C 1
ATOM 821 O O . LEU A 1 102 ? -26.908 -2.720 33.468 1.00 86.19 102 LEU A O 1
ATOM 825 N N . ILE A 1 103 ? -27.455 -3.282 31.361 1.00 89.56 103 ILE A N 1
ATOM 826 C CA . ILE A 1 103 ? -28.818 -3.731 31.679 1.00 89.56 103 ILE A CA 1
ATOM 827 C C . ILE A 1 103 ? -28.773 -4.948 32.608 1.00 89.56 103 ILE A C 1
ATOM 829 O O . ILE A 1 103 ? -29.452 -4.946 33.635 1.00 89.56 103 ILE A O 1
ATOM 833 N N . ILE A 1 104 ? -27.938 -5.947 32.296 1.00 89.56 104 ILE A N 1
ATOM 834 C CA . ILE A 1 104 ? -27.758 -7.144 33.131 1.00 89.56 104 ILE A CA 1
ATOM 835 C C . ILE A 1 104 ? -27.320 -6.751 34.545 1.00 89.56 104 ILE A C 1
ATOM 837 O O . ILE A 1 104 ? -27.945 -7.181 35.513 1.00 89.56 104 ILE A O 1
ATOM 841 N N . LYS A 1 105 ? -26.306 -5.886 34.679 1.00 89.81 105 LYS A N 1
ATOM 842 C CA . LYS A 1 105 ? -25.854 -5.370 35.980 1.00 89.81 105 LYS A CA 1
ATOM 843 C C . LYS A 1 105 ? -27.002 -4.713 36.751 1.00 89.81 105 LYS A C 1
ATOM 845 O O . LYS A 1 105 ? -27.217 -5.027 37.916 1.00 89.81 105 LYS A O 1
ATOM 850 N N . ASN A 1 106 ? -27.760 -3.828 36.104 1.00 84.56 106 ASN A N 1
ATOM 851 C CA . ASN A 1 106 ? -28.862 -3.118 36.754 1.00 84.56 106 ASN A CA 1
ATOM 852 C C . ASN A 1 106 ? -29.978 -4.073 37.210 1.00 84.56 106 ASN A C 1
ATOM 854 O O . ASN A 1 106 ? -30.528 -3.891 38.295 1.00 84.56 106 ASN A O 1
ATOM 858 N N . MET A 1 107 ? -30.299 -5.103 36.419 1.00 86.00 107 MET A N 1
ATOM 859 C CA . MET A 1 107 ? -31.259 -6.141 36.816 1.00 86.00 107 MET A CA 1
ATOM 860 C C . MET A 1 107 ? -30.751 -6.951 38.012 1.00 86.00 107 MET A C 1
ATOM 862 O O . MET A 1 107 ? -31.513 -7.191 38.946 1.00 86.00 107 MET A O 1
ATOM 866 N N . LEU A 1 108 ? -29.472 -7.337 38.017 1.00 89.19 108 LEU A N 1
ATOM 867 C CA . LEU A 1 108 ? -28.859 -8.055 39.137 1.00 89.19 108 LEU A CA 1
ATOM 868 C C . LEU A 1 108 ? -28.880 -7.219 40.420 1.00 89.19 108 LEU A C 1
ATOM 870 O O . LEU A 1 108 ? -29.281 -7.721 41.470 1.00 89.19 108 LEU A O 1
ATOM 874 N N . ASP A 1 109 ? -28.527 -5.936 40.336 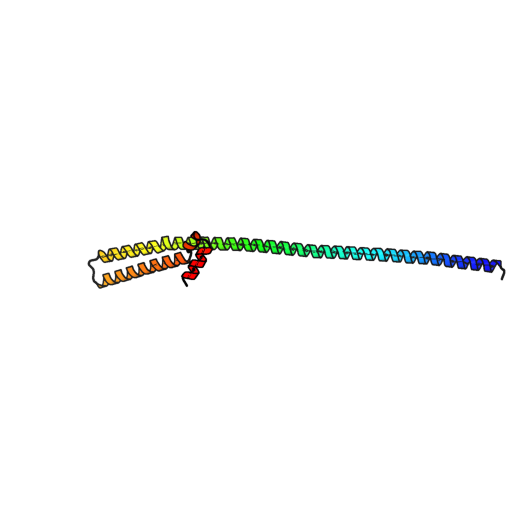1.00 84.19 109 ASP A N 1
ATOM 875 C CA . ASP A 1 109 ? -28.571 -5.024 41.479 1.00 84.19 109 ASP A CA 1
ATOM 876 C C . ASP A 1 109 ? -30.005 -4.860 42.001 1.00 84.19 109 ASP A C 1
ATOM 878 O O . ASP A 1 109 ? -30.227 -4.923 43.211 1.00 84.19 109 ASP A O 1
ATOM 882 N N . TYR A 1 110 ? -30.994 -4.717 41.112 1.00 84.50 110 TYR A N 1
ATOM 883 C CA . TYR A 1 110 ? -32.406 -4.638 41.494 1.00 84.50 110 TYR A CA 1
ATOM 884 C C . TYR A 1 110 ? -32.875 -5.896 42.236 1.00 84.50 110 TYR A C 1
ATOM 886 O O . TYR A 1 110 ? -33.485 -5.792 43.301 1.00 84.50 110 TYR A O 1
ATOM 894 N N . ILE A 1 111 ? -32.559 -7.086 41.717 1.00 84.75 111 ILE A N 1
ATOM 895 C CA . ILE A 1 111 ? -32.914 -8.368 42.344 1.00 84.75 111 ILE A CA 1
ATOM 896 C C . ILE A 1 111 ? -32.234 -8.493 43.719 1.00 84.75 111 ILE A C 1
ATOM 898 O O . ILE A 1 111 ? -32.878 -8.850 44.702 1.00 84.75 111 ILE A O 1
ATOM 902 N N . THR A 1 112 ? -30.962 -8.101 43.821 1.00 84.25 112 THR A N 1
ATOM 903 C CA . THR A 1 112 ? -30.188 -8.131 45.077 1.00 84.25 112 THR A CA 1
ATOM 904 C C . THR A 1 112 ? -30.805 -7.254 46.174 1.00 84.25 112 THR A C 1
ATOM 906 O O . THR A 1 112 ? -30.735 -7.603 47.353 1.00 84.25 112 THR A O 1
ATOM 909 N N . HIS A 1 113 ? -31.410 -6.118 45.805 1.00 80.25 113 HIS A N 1
ATOM 910 C CA . HIS A 1 113 ? -32.034 -5.181 46.749 1.00 80.25 113 HIS A CA 1
ATOM 911 C C . HIS A 1 113 ? -33.517 -5.472 47.032 1.00 80.25 113 HIS A C 1
ATOM 913 O O . HIS A 1 113 ? -34.038 -4.996 48.039 1.00 80.25 113 HIS A O 1
ATOM 919 N N . SER A 1 114 ? -34.204 -6.218 46.162 1.00 77.19 114 SER A N 1
ATOM 920 C CA . SER A 1 114 ? -35.641 -6.519 46.284 1.00 77.19 114 SER A CA 1
ATOM 921 C C . SER A 1 114 ? -35.941 -7.880 46.916 1.00 77.19 114 SER A C 1
ATOM 923 O O . SER A 1 114 ? -37.031 -8.070 47.458 1.00 77.19 114 SER A O 1
ATOM 925 N N . LEU A 1 115 ? -34.994 -8.822 46.894 1.00 73.19 115 LEU A N 1
ATOM 926 C CA . LEU A 1 115 ? -35.179 -10.144 47.487 1.00 73.19 115 LEU A CA 1
ATOM 927 C C . LEU A 1 115 ? -34.939 -10.155 49.003 1.00 73.19 115 LEU A C 1
ATOM 929 O O . LEU A 1 115 ? -33.897 -9.733 49.502 1.00 73.19 115 LEU A O 1
ATOM 933 N N . SER A 1 116 ? -35.890 -10.746 49.730 1.00 67.62 116 SER A N 1
ATOM 934 C CA . SER A 1 116 ? -35.731 -11.189 51.123 1.00 67.62 116 SER A CA 1
ATOM 935 C C . SER A 1 116 ? -35.230 -12.639 51.144 1.00 67.62 116 SER A C 1
ATOM 937 O O . SER A 1 116 ? -35.923 -13.535 51.618 1.00 67.62 116 SER A O 1
ATOM 939 N N . GLU A 1 117 ? -34.075 -12.895 50.530 1.00 67.69 117 GLU A N 1
ATOM 940 C CA . GLU A 1 117 ? -33.526 -14.246 50.351 1.00 67.69 117 GLU A CA 1
ATOM 941 C C . GLU A 1 117 ? -32.324 -14.552 51.253 1.00 67.69 117 GLU A C 1
ATOM 943 O O . GLU A 1 117 ? -31.817 -13.691 51.973 1.00 67.69 117 GLU A O 1
ATOM 948 N N . SER A 1 118 ? -31.883 -15.816 51.232 1.00 72.25 118 SER A N 1
ATOM 949 C CA . SER A 1 118 ? -30.723 -16.286 51.990 1.00 72.25 118 SER A CA 1
ATOM 950 C C . SER A 1 118 ? -29.457 -15.477 51.666 1.00 72.25 118 SER A C 1
ATOM 952 O O . SER A 1 118 ? -29.262 -15.008 50.541 1.00 72.25 118 SER A O 1
ATOM 954 N N . ASN A 1 119 ? -28.547 -15.367 52.642 1.00 78.38 119 ASN A N 1
ATOM 955 C CA . ASN A 1 119 ? -27.244 -14.717 52.445 1.00 78.38 119 ASN A CA 1
ATOM 956 C C . ASN A 1 119 ? -26.445 -15.324 51.273 1.00 78.38 119 ASN A C 1
ATOM 958 O O . ASN A 1 119 ? -25.634 -14.632 50.659 1.00 78.38 119 ASN A O 1
ATOM 962 N N . GLU A 1 120 ? -26.678 -16.596 50.944 1.00 80.31 120 GLU A N 1
ATOM 963 C CA . GLU A 1 120 ? -25.995 -17.289 49.853 1.00 80.31 120 GLU A CA 1
ATOM 964 C C . GLU A 1 120 ? -26.482 -16.818 48.473 1.00 80.31 120 GLU A C 1
ATOM 966 O O . GLU A 1 120 ? -25.649 -16.477 47.630 1.00 80.31 120 GLU A O 1
ATOM 971 N N . THR A 1 121 ? -27.800 -16.678 48.264 1.00 80.62 121 THR A N 1
ATOM 972 C CA . THR A 1 121 ? -28.361 -16.121 47.016 1.00 80.62 121 THR A CA 1
ATOM 973 C C . THR A 1 121 ? -27.855 -14.699 46.783 1.00 80.62 121 THR A C 1
ATOM 975 O O . THR A 1 121 ? -27.409 -14.356 45.686 1.00 80.62 121 THR A O 1
ATOM 978 N N . LYS A 1 122 ? -27.862 -13.871 47.836 1.00 81.31 122 LYS A N 1
ATOM 979 C CA . LYS A 1 122 ? -27.389 -12.484 47.762 1.00 81.31 122 LYS A CA 1
ATOM 980 C C . LYS A 1 122 ? -25.912 -12.411 47.360 1.00 81.31 122 LYS A C 1
ATOM 982 O O . LYS A 1 122 ? -25.558 -11.654 46.460 1.00 81.31 122 LYS A O 1
ATOM 987 N N . SER A 1 123 ? -25.070 -13.268 47.945 1.00 82.00 123 SER A N 1
ATOM 988 C CA . SER A 1 123 ? -23.650 -13.366 47.588 1.00 82.00 123 SER A CA 1
ATOM 989 C C . SER A 1 123 ? -23.429 -13.802 46.132 1.00 82.00 123 SER A C 1
ATOM 991 O O . SER A 1 123 ? -22.513 -13.308 45.473 1.00 82.00 123 SER A O 1
ATOM 993 N N . GLN A 1 124 ? -24.252 -14.711 45.594 1.00 81.12 124 GLN A N 1
ATOM 994 C CA . GLN A 1 124 ? -24.152 -15.114 44.186 1.00 81.12 124 GLN A CA 1
ATOM 995 C C . GLN A 1 124 ? -24.543 -13.985 43.223 1.00 81.12 124 GLN A C 1
ATOM 997 O O . GLN A 1 124 ? -23.863 -13.785 42.214 1.00 81.12 124 GLN A O 1
ATOM 1002 N N . LEU A 1 125 ? -25.583 -13.212 43.543 1.00 86.12 125 LEU A N 1
ATOM 1003 C CA . LEU A 1 125 ? -26.000 -12.065 42.732 1.00 86.12 125 LEU A CA 1
ATOM 1004 C C . LEU A 1 125 ? -24.955 -10.942 42.731 1.00 86.12 125 LEU A C 1
ATOM 1006 O O . LEU A 1 125 ? -24.651 -10.393 41.672 1.00 86.12 125 LEU A O 1
ATOM 1010 N N . GLU A 1 126 ? -24.336 -10.656 43.880 1.00 84.88 126 GLU A N 1
ATOM 1011 C CA . GLU A 1 126 ? -23.226 -9.697 43.975 1.00 84.88 126 GLU A CA 1
ATOM 1012 C C . GLU A 1 126 ? -22.029 -10.127 43.111 1.00 84.88 126 GLU A C 1
ATOM 1014 O O . GLU A 1 126 ? -21.450 -9.304 42.398 1.00 84.88 126 GLU A O 1
ATOM 1019 N N . LYS A 1 127 ? -21.694 -11.427 43.094 1.00 83.88 127 LYS A N 1
ATOM 1020 C CA . LYS A 1 127 ? -20.647 -11.970 42.210 1.00 83.88 127 LYS A CA 1
ATOM 1021 C C . LYS A 1 127 ? -20.989 -11.782 40.732 1.00 83.88 127 LYS A C 1
ATOM 1023 O O . LYS A 1 127 ? -20.121 -11.379 39.961 1.00 83.88 127 LYS A O 1
ATOM 1028 N N . LEU A 1 128 ? -22.232 -12.048 40.327 1.00 86.56 128 LEU A N 1
ATOM 1029 C CA . LEU A 1 128 ? -22.675 -11.836 38.945 1.00 86.56 128 LEU A CA 1
ATOM 1030 C C . LEU A 1 128 ? -22.631 -10.352 38.554 1.00 86.56 128 LEU A C 1
ATOM 1032 O O . LEU A 1 128 ? -22.196 -10.030 37.449 1.00 86.56 128 LEU A O 1
ATOM 1036 N N . SER A 1 129 ? -23.019 -9.448 39.462 1.00 89.75 129 SER A N 1
ATOM 1037 C CA . SER A 1 129 ? -22.948 -7.998 39.231 1.00 89.75 129 SER A CA 1
ATOM 1038 C C . SER A 1 129 ? -21.495 -7.537 39.056 1.00 89.75 129 SER A C 1
ATOM 1040 O O . SER A 1 129 ? -21.187 -6.787 38.127 1.00 89.75 129 SER A O 1
ATOM 1042 N N . ALA A 1 130 ? -20.570 -8.065 39.865 1.00 87.19 130 ALA A N 1
ATOM 1043 C CA . ALA A 1 130 ? -19.138 -7.800 39.724 1.00 87.19 130 ALA A CA 1
ATOM 1044 C C . ALA A 1 130 ? -18.565 -8.315 38.389 1.00 87.19 130 ALA A C 1
ATOM 1046 O O . ALA A 1 130 ? -17.786 -7.613 37.747 1.00 87.19 130 ALA A O 1
ATOM 1047 N N . ILE A 1 131 ? -18.975 -9.506 37.933 1.00 87.69 131 ILE A N 1
ATOM 1048 C CA . ILE A 1 131 ? -18.576 -10.035 36.617 1.00 87.69 131 ILE A CA 1
ATOM 1049 C C . ILE A 1 131 ? -19.091 -9.124 35.497 1.00 87.69 131 ILE A C 1
ATOM 1051 O O . ILE A 1 131 ? -18.314 -8.744 34.625 1.00 87.69 131 ILE A O 1
ATOM 1055 N N . ALA A 1 132 ? -20.363 -8.717 35.543 1.00 89.56 132 ALA A N 1
ATOM 1056 C CA . ALA A 1 132 ? -20.934 -7.810 34.550 1.00 89.56 132 ALA A CA 1
ATOM 1057 C C . ALA A 1 132 ? -20.191 -6.463 34.512 1.00 89.56 132 ALA A C 1
ATOM 1059 O O . ALA A 1 132 ? -19.895 -5.956 33.431 1.00 89.56 132 ALA A O 1
ATOM 1060 N N . LEU A 1 133 ? -19.836 -5.907 35.677 1.00 89.50 133 LEU A N 1
ATOM 1061 C CA . LEU A 1 133 ? -19.034 -4.687 35.780 1.00 89.50 133 LEU A CA 1
ATOM 1062 C C . LEU A 1 133 ? -17.658 -4.849 35.113 1.00 89.50 133 LEU A C 1
ATOM 1064 O O . LEU A 1 133 ? -17.260 -3.993 34.324 1.00 89.50 133 LEU A O 1
ATOM 1068 N N . ASN A 1 134 ? -16.957 -5.948 35.395 1.00 89.44 134 ASN A N 1
ATOM 1069 C CA . ASN A 1 134 ? -15.652 -6.226 34.795 1.00 89.44 134 ASN A CA 1
ATOM 1070 C C . ASN A 1 134 ? -15.757 -6.364 33.271 1.00 89.44 134 ASN A C 1
ATOM 1072 O O . ASN A 1 134 ? -14.964 -5.769 32.546 1.00 89.44 134 ASN A O 1
ATOM 1076 N N . SER A 1 135 ? -16.779 -7.063 32.770 1.00 89.12 135 SER A N 1
ATOM 1077 C CA . SER A 1 135 ? -17.008 -7.192 31.328 1.00 89.12 135 SER A CA 1
ATOM 1078 C C . SER A 1 135 ? -17.319 -5.849 30.655 1.00 89.12 135 SER A C 1
ATOM 1080 O O . SER A 1 135 ? -16.881 -5.617 29.530 1.00 89.12 135 SER A O 1
ATOM 1082 N N . ILE A 1 136 ? -18.029 -4.929 31.324 1.00 89.50 136 ILE A N 1
ATOM 1083 C CA . ILE A 1 136 ? -18.238 -3.561 30.807 1.00 89.50 136 ILE A CA 1
ATOM 1084 C C . ILE A 1 136 ? -16.894 -2.845 30.632 1.00 89.50 136 ILE A C 1
ATOM 1086 O O . ILE A 1 136 ? -16.680 -2.174 29.619 1.00 89.50 136 ILE A O 1
ATOM 1090 N N . GLU A 1 137 ? -15.990 -2.981 31.601 1.00 89.31 137 GLU A N 1
ATOM 1091 C CA . GLU A 1 137 ? -14.681 -2.328 31.557 1.00 89.31 137 GLU A CA 1
ATOM 1092 C C . GLU A 1 137 ? -13.766 -2.932 30.481 1.00 89.31 137 GLU A C 1
ATOM 1094 O O . GLU A 1 137 ? -13.086 -2.200 29.756 1.00 89.31 137 GLU A O 1
ATOM 1099 N N . GLU A 1 138 ? -13.815 -4.251 30.289 1.00 88.44 138 GLU A N 1
ATOM 1100 C CA . GLU A 1 138 ? -13.119 -4.932 29.191 1.00 88.44 138 GLU A CA 1
ATOM 1101 C C . GLU A 1 138 ? -13.630 -4.477 27.820 1.00 88.44 138 GLU A C 1
ATOM 1103 O O . GLU A 1 138 ? -12.831 -4.188 26.923 1.00 88.44 138 GLU A O 1
ATOM 1108 N N . VAL A 1 139 ? -14.950 -4.344 27.649 1.00 90.50 139 VAL A N 1
ATOM 1109 C CA . VAL A 1 139 ? -15.550 -3.839 26.404 1.00 90.50 139 VAL A CA 1
ATOM 1110 C C . VAL A 1 139 ? -15.116 -2.399 26.139 1.00 90.50 139 VAL A C 1
ATOM 1112 O O . VAL A 1 139 ? -14.716 -2.081 25.017 1.00 90.50 139 VAL A O 1
ATOM 1115 N N . ARG A 1 140 ? -15.124 -1.528 27.157 1.00 85.44 140 ARG A N 1
ATOM 1116 C CA . ARG A 1 140 ? -14.646 -0.140 27.027 1.00 85.44 140 ARG A CA 1
ATOM 1117 C C . ARG A 1 140 ? -13.175 -0.067 26.651 1.00 85.44 140 ARG A C 1
ATOM 1119 O O . ARG A 1 140 ? -12.813 0.711 25.770 1.00 85.44 140 ARG A O 1
ATOM 1126 N N . THR A 1 141 ? -12.344 -0.885 27.286 1.00 87.12 141 THR A N 1
ATOM 1127 C CA . THR A 1 141 ? -10.910 -0.964 26.993 1.00 87.12 141 THR A CA 1
ATOM 1128 C C . THR A 1 141 ? -10.664 -1.475 25.572 1.00 87.12 141 THR A C 1
ATOM 1130 O O . THR A 1 141 ? -9.863 -0.917 24.827 1.00 87.12 141 THR A O 1
ATOM 1133 N N . THR A 1 142 ? -11.403 -2.494 25.140 1.00 87.00 142 THR A N 1
ATOM 1134 C CA . THR A 1 142 ? -11.300 -3.041 23.778 1.00 87.00 142 THR A CA 1
ATOM 1135 C C . THR A 1 142 ? -11.745 -2.021 22.728 1.00 87.00 142 THR A C 1
ATOM 1137 O O . THR A 1 142 ? -11.042 -1.801 21.741 1.00 87.00 142 THR A O 1
ATOM 1140 N N . ALA A 1 143 ? -12.877 -1.347 22.948 1.00 86.56 143 ALA A N 1
ATOM 1141 C CA . ALA A 1 143 ? -13.387 -0.315 22.049 1.00 86.56 143 ALA A CA 1
ATOM 1142 C C . ALA A 1 143 ? -12.435 0.892 21.953 1.00 86.56 143 ALA A C 1
ATOM 1144 O O . ALA A 1 143 ? -12.201 1.411 20.858 1.00 86.56 143 ALA A O 1
ATOM 1145 N N . SER A 1 144 ? -11.836 1.316 23.072 1.00 82.88 144 SER A N 1
ATOM 1146 C CA . SER A 1 144 ? -10.873 2.425 23.087 1.00 82.88 144 SER A CA 1
ATOM 1147 C C . SER A 1 144 ? -9.552 2.070 22.395 1.00 82.88 144 SER A C 1
ATOM 1149 O O . SER A 1 144 ? -9.001 2.914 21.688 1.00 82.88 144 SER A O 1
ATOM 1151 N N . ASN A 1 145 ? -9.092 0.819 22.508 1.00 83.38 145 ASN A N 1
ATOM 1152 C CA . ASN A 1 145 ? -7.918 0.310 21.792 1.00 83.38 145 ASN A CA 1
ATOM 1153 C C . ASN A 1 145 ? -8.152 0.188 20.277 1.00 83.38 145 ASN A C 1
ATOM 1155 O O . ASN A 1 145 ? -7.243 0.449 19.489 1.00 83.38 145 ASN A O 1
ATOM 1159 N N . LEU A 1 146 ? -9.364 -0.189 19.856 1.00 84.06 146 LEU A N 1
ATOM 1160 C CA . LEU A 1 146 ? -9.739 -0.277 18.440 1.00 84.06 146 LEU A CA 1
ATOM 1161 C C . LEU A 1 146 ? -9.751 1.095 17.762 1.00 84.06 146 LEU A C 1
ATOM 1163 O O . LEU A 1 146 ? -9.272 1.232 16.636 1.00 84.06 146 LEU A O 1
ATOM 1167 N N . HIS A 1 147 ? -10.275 2.113 18.443 1.00 74.62 147 HIS A N 1
ATOM 1168 C CA . HIS A 1 147 ? -10.305 3.474 17.926 1.00 74.62 147 HIS A CA 1
ATOM 1169 C C . HIS A 1 147 ? -10.068 4.486 19.057 1.00 74.62 147 HIS A C 1
ATOM 1171 O O . HIS A 1 147 ? -11.026 4.961 19.683 1.00 74.62 147 HIS A O 1
ATOM 1177 N N . PRO A 1 148 ? -8.809 4.906 19.284 1.00 65.81 148 PRO A N 1
ATOM 1178 C CA . PRO A 1 148 ? -8.499 5.907 20.291 1.00 65.81 148 PRO A CA 1
ATOM 1179 C C . PRO A 1 148 ? -9.062 7.260 19.845 1.00 65.81 148 PRO A C 1
ATOM 1181 O O . PRO A 1 148 ? -8.454 8.010 19.081 1.00 65.81 148 PRO A O 1
ATOM 1184 N N . TYR A 1 149 ? -10.259 7.596 20.325 1.00 58.03 149 TYR A N 1
ATOM 1185 C CA . TYR A 1 149 ? -10.962 8.844 20.006 1.00 58.03 149 TYR A CA 1
ATOM 1186 C C . TYR A 1 149 ? -10.111 10.099 20.306 1.00 58.03 149 TYR A C 1
ATOM 1188 O O . TYR A 1 149 ? -10.273 11.147 19.681 1.00 58.03 149 TYR A O 1
ATOM 1196 N N . GLN A 1 150 ? -9.146 9.972 21.221 1.00 48.78 150 GLN A N 1
ATOM 1197 C CA . GLN A 1 150 ? -8.191 11.011 21.610 1.00 48.78 150 GLN A CA 1
ATOM 1198 C C . GLN A 1 150 ? -7.169 11.349 20.505 1.00 48.78 150 GLN A C 1
ATOM 1200 O O . GLN A 1 150 ? -6.768 12.507 20.385 1.00 48.78 150 GLN A O 1
ATOM 1205 N N . LEU A 1 151 ? -6.797 10.391 19.645 1.00 51.41 151 LEU A N 1
ATOM 1206 C CA . LEU A 1 151 ? -5.813 10.615 18.575 1.00 51.41 151 LEU A CA 1
ATOM 1207 C C . LEU A 1 151 ? -6.373 11.497 17.449 1.00 51.41 151 LEU A C 1
ATOM 1209 O O . LEU A 1 151 ? -5.664 12.353 16.920 1.00 51.41 151 LEU A O 1
ATOM 1213 N N . LYS A 1 152 ? -7.667 11.361 17.132 1.00 52.06 152 LYS A N 1
ATOM 1214 C CA . LYS A 1 152 ? -8.304 12.091 16.022 1.00 52.06 152 LYS A CA 1
ATOM 1215 C C . LYS A 1 152 ? -8.520 13.585 16.312 1.00 52.06 152 LYS A C 1
ATOM 1217 O O . LYS A 1 152 ? -8.596 14.372 15.375 1.00 52.06 152 LYS A O 1
ATOM 1222 N N . LYS A 1 153 ? -8.593 13.998 17.588 1.00 51.59 153 LYS A N 1
ATOM 1223 C CA . LYS A 1 153 ? -8.823 15.407 17.982 1.00 51.59 153 LYS A CA 1
ATOM 1224 C C . LYS A 1 153 ? -7.556 16.218 18.269 1.00 51.59 153 LYS A C 1
ATOM 1226 O O . LYS A 1 153 ? -7.630 17.442 18.261 1.00 51.59 153 LYS A O 1
ATOM 1231 N N . MET A 1 154 ? -6.416 15.583 18.551 1.00 49.19 154 MET A N 1
ATOM 1232 C CA . MET A 1 154 ? -5.225 16.301 19.039 1.00 49.19 154 MET A CA 1
ATOM 1233 C C . MET A 1 154 ? -4.159 16.567 17.966 1.00 49.19 154 MET A C 1
ATOM 1235 O O . MET A 1 154 ? -3.227 17.330 18.221 1.00 49.19 154 MET A O 1
ATOM 1239 N N . GLY A 1 155 ? -4.308 15.998 16.766 1.00 55.97 155 GLY A N 1
ATOM 1240 C CA . GLY A 1 155 ? -3.281 16.047 15.728 1.00 55.97 155 GLY A CA 1
ATOM 1241 C C . GLY A 1 155 ? -2.075 15.164 16.075 1.00 55.97 155 GLY A C 1
ATOM 1242 O O . GLY A 1 155 ? -1.749 14.940 17.244 1.00 55.97 155 GLY A O 1
ATOM 1243 N N . LEU A 1 156 ? -1.399 14.667 15.036 1.00 55.00 156 LEU A N 1
ATOM 1244 C CA . LEU A 1 156 ? -0.304 13.687 15.106 1.00 55.00 156 LEU A CA 1
ATOM 1245 C C . LEU A 1 156 ? 0.794 14.051 16.130 1.00 55.00 156 LEU A C 1
ATOM 1247 O O . LEU A 1 156 ? 1.378 13.181 16.767 1.00 55.00 156 LEU A O 1
ATOM 1251 N N . SER A 1 157 ? 1.030 15.347 16.347 1.00 57.66 157 SER A N 1
ATOM 1252 C CA . SER A 1 157 ? 2.048 15.855 17.273 1.00 57.66 157 SER A CA 1
ATOM 1253 C C . SER A 1 157 ? 1.744 15.552 18.751 1.00 57.66 157 SER A C 1
ATOM 1255 O O . SER A 1 157 ? 2.605 15.052 19.473 1.00 57.66 157 SER A O 1
ATOM 1257 N N . LYS A 1 158 ? 0.511 15.785 19.216 1.00 56.22 158 LYS A N 1
ATOM 1258 C CA . LYS A 1 158 ? 0.132 15.550 20.624 1.00 56.22 158 LYS A CA 1
ATOM 1259 C C . LYS A 1 158 ? -0.095 14.069 20.931 1.00 56.22 158 LYS A C 1
ATOM 1261 O O . LYS A 1 158 ? 0.147 13.646 22.058 1.00 56.22 158 LYS A O 1
ATOM 1266 N N . ALA A 1 159 ? -0.521 13.305 19.927 1.00 57.00 159 ALA A N 1
ATOM 1267 C CA . ALA A 1 159 ? -0.653 11.852 19.963 1.00 57.00 159 ALA A CA 1
ATOM 1268 C C . ALA A 1 159 ? 0.658 11.156 20.361 1.00 57.00 159 ALA A C 1
ATOM 1270 O O . ALA A 1 159 ? 0.694 10.381 21.316 1.00 57.00 159 ALA A O 1
ATOM 1271 N N . ILE A 1 160 ? 1.752 11.509 19.679 1.00 59.97 160 ILE A N 1
ATOM 1272 C CA . ILE A 1 160 ? 3.085 10.953 19.942 1.00 59.97 160 ILE A CA 1
ATOM 1273 C C . ILE A 1 160 ? 3.558 11.332 21.354 1.00 59.97 160 ILE A C 1
ATOM 1275 O O . ILE A 1 160 ? 4.013 10.475 22.107 1.00 59.97 160 ILE A O 1
ATOM 1279 N N . SER A 1 161 ? 3.369 12.585 21.782 1.00 57.09 161 SER A N 1
ATOM 1280 C CA . SER A 1 161 ? 3.729 13.006 23.146 1.00 57.09 161 SER A CA 1
ATOM 1281 C C . SER A 1 161 ? 2.852 12.402 24.252 1.00 57.09 161 SER A C 1
ATOM 1283 O O . SER A 1 161 ? 3.219 12.486 25.424 1.00 57.09 161 SER A O 1
ATOM 1285 N N . ALA A 1 162 ? 1.667 11.880 23.937 1.00 56.97 162 ALA A N 1
ATOM 1286 C CA . ALA A 1 162 ? 0.820 11.174 24.898 1.00 56.97 162 ALA A CA 1
ATOM 1287 C C . ALA A 1 162 ? 1.240 9.703 25.021 1.00 56.97 162 ALA A C 1
ATOM 1289 O O . ALA A 1 162 ? 1.341 9.201 26.135 1.00 56.97 162 ALA A O 1
ATOM 1290 N N . MET A 1 163 ? 1.587 9.049 23.905 1.00 61.12 163 MET A N 1
ATOM 1291 C CA . MET A 1 163 ? 2.135 7.685 23.920 1.00 61.12 163 MET A CA 1
ATOM 1292 C C . MET A 1 163 ? 3.452 7.597 24.695 1.00 61.12 163 MET A C 1
ATOM 1294 O O . MET A 1 163 ? 3.636 6.666 25.465 1.00 61.12 163 MET A O 1
ATOM 1298 N N . ILE A 1 164 ? 4.329 8.596 24.559 1.00 66.12 164 ILE A N 1
ATOM 1299 C CA . ILE A 1 164 ? 5.609 8.651 25.288 1.00 66.12 164 ILE A CA 1
ATOM 1300 C C . ILE A 1 164 ? 5.417 8.878 26.803 1.00 66.12 164 ILE A C 1
ATOM 1302 O O . ILE A 1 164 ? 6.331 8.625 27.573 1.00 66.12 164 ILE A O 1
ATOM 1306 N N . ARG A 1 165 ? 4.246 9.353 27.250 1.00 54.59 165 ARG A N 1
ATOM 1307 C CA . ARG A 1 165 ? 3.950 9.603 28.676 1.00 54.59 165 ARG A CA 1
ATOM 1308 C C . ARG A 1 165 ? 3.254 8.448 29.391 1.00 54.59 165 ARG A C 1
ATOM 1310 O O . ARG A 1 165 ? 3.184 8.476 30.613 1.00 54.59 165 ARG A O 1
ATOM 1317 N N . ASN A 1 166 ? 2.704 7.502 28.632 1.00 51.91 166 ASN A N 1
ATOM 1318 C CA . ASN A 1 166 ? 2.005 6.325 29.152 1.00 51.91 166 ASN A CA 1
ATOM 1319 C C . ASN A 1 166 ? 2.862 5.044 29.059 1.00 51.91 166 ASN A C 1
ATOM 1321 O O . ASN A 1 166 ? 2.339 3.951 29.270 1.00 51.91 166 ASN A O 1
ATOM 1325 N N . PHE A 1 167 ? 4.152 5.195 28.747 1.00 42.09 167 PHE A N 1
ATOM 1326 C CA . PHE A 1 167 ? 5.228 4.231 28.987 1.00 42.09 167 PHE A CA 1
ATOM 1327 C C . PHE A 1 167 ? 6.149 4.798 30.068 1.00 42.09 167 PHE A C 1
ATOM 1329 O O . PHE A 1 167 ? 6.719 3.984 30.823 1.00 42.09 167 PHE A O 1
#

Foldseek 3Di:
DDPVVVVVVVVVVVVVVVVVVVVVVVVVVVVVVVVVVVVVVVVVVVVVVVVVVVVVVVVVVVVVVVVVVVVVVVVVVVVVVLLVVLLVVLVCLCVPVLVVLVVLLVVLVVCLVPDPDDPVSNVVSVVSSVVSVVSNVVSNVSSCVSPVPVDVPPDPVVVVVVVVVVD

pLDDT: mean 83.91, std 12.13, range [42.09, 98.0]

Radius of gyration: 49.99 Å; chains: 1; bounding box: 99×34×141 Å

Secondary structure (DSSP, 8-state):
--HHHHHHHHHHHHHHHHHHHHHHHHHHHHHHHHHHHHHHHHHHHHHHHHHHHHHHHHHHHHHHHHHHHHHHHHHHHHHHHHHHHHHHHHHHIIIIIIHHHHHHHHHHHHHHHH----HHHHHHHHHHHHHHHHHHHHHHHHHHHHS-HHHHHHHHHHHHHHHTT--

Sequence (167 aa):
MTKFEVEQKEGRIKLLESEKKLTQAEADNKALQRNIIIGLLVVIAAAFAAYYIRSKEIKKIEIAQHSEKLQMTFSEKLLNQQEDERKRIAAELHDSLGQNLLIIKNMLDYITHSLSESNETKSQLEKLSAIALNSIEEVRTTASNLHPYQLKKMGLSKAISAMIRNF